Protein AF-S7XCL3-F1 (afdb_monomer)

Mean predicted aligned error: 4.24 Å

Sequence (81 aa):
MNRYLMKIIHISAECYPIAKVGGLADVVGALPKYQNEIGAHSSVIMPFYNNKFTQSHKFTSVYQANLRLGNQELPYNILKN

Structure (mmCIF, N/CA/C/O backbone):
data_AF-S7XCL3-F1
#
_entry.id   AF-S7XCL3-F1
#
loop_
_atom_site.group_PDB
_atom_site.id
_atom_site.type_symbol
_atom_site.label_atom_id
_atom_site.label_alt_id
_atom_site.label_comp_id
_atom_site.label_asym_id
_atom_site.label_entity_id
_atom_site.label_seq_id
_atom_site.pdbx_PDB_ins_code
_atom_site.Cartn_x
_atom_site.Cartn_y
_atom_site.Cartn_z
_atom_site.occupancy
_atom_site.B_iso_or_equiv
_atom_site.auth_seq_id
_atom_site.auth_comp_id
_atom_site.auth_asym_id
_atom_site.auth_atom_id
_atom_site.pdbx_PDB_model_num
ATOM 1 N N . MET A 1 1 ? -25.003 -10.616 20.851 1.00 43.94 1 MET A N 1
ATOM 2 C CA . MET A 1 1 ? -25.141 -10.499 19.382 1.00 43.94 1 MET A CA 1
ATOM 3 C C . MET A 1 1 ? -23.745 -10.617 18.785 1.00 43.94 1 MET A C 1
ATOM 5 O O . MET A 1 1 ? -22.953 -9.701 18.954 1.00 43.94 1 MET A O 1
ATOM 9 N N . ASN A 1 2 ? -23.391 -11.775 18.223 1.00 49.91 2 ASN A N 1
ATOM 10 C CA . ASN A 1 2 ? -22.042 -12.031 17.708 1.00 49.91 2 ASN A CA 1
ATOM 11 C C . ASN A 1 2 ? -21.901 -11.302 16.359 1.00 49.91 2 ASN A C 1
ATOM 13 O O . ASN A 1 2 ? -22.341 -11.809 15.329 1.00 49.91 2 ASN A O 1
ATOM 17 N N . ARG A 1 3 ? -21.403 -10.058 16.364 1.00 61.56 3 ARG A N 1
ATOM 18 C CA . ARG A 1 3 ? -21.092 -9.335 15.121 1.00 61.56 3 ARG A CA 1
ATOM 19 C C . ARG A 1 3 ? -19.899 -10.043 14.483 1.00 61.56 3 ARG A C 1
ATOM 21 O O . ARG A 1 3 ? -18.792 -9.953 15.002 1.00 61.56 3 ARG A O 1
ATOM 28 N N . TYR A 1 4 ? -20.122 -10.759 13.384 1.00 63.47 4 TYR A N 1
ATOM 29 C CA . TYR A 1 4 ? -19.024 -11.246 12.552 1.00 63.47 4 TYR A CA 1
ATOM 30 C C . TYR A 1 4 ? -18.132 -10.059 12.173 1.00 63.47 4 TYR A C 1
ATOM 32 O O . TYR A 1 4 ? -18.619 -9.058 11.645 1.00 63.47 4 TYR A O 1
ATOM 40 N N . LEU A 1 5 ? -16.837 -10.164 12.472 1.00 78.75 5 LEU A N 1
ATOM 41 C CA . LEU A 1 5 ? -15.851 -9.144 12.133 1.00 78.75 5 LEU A CA 1
ATOM 42 C C . LEU A 1 5 ? -15.699 -9.111 10.602 1.00 78.75 5 LEU A C 1
ATOM 44 O O . LEU A 1 5 ? -15.113 -10.021 10.010 1.00 78.75 5 LEU A O 1
ATOM 48 N N . MET A 1 6 ? -16.283 -8.106 9.948 1.00 92.00 6 MET A N 1
ATOM 49 C CA . MET A 1 6 ? -16.264 -7.987 8.488 1.00 92.00 6 MET A CA 1
ATOM 50 C C . MET A 1 6 ? -14.840 -7.696 8.006 1.00 92.00 6 MET A C 1
ATOM 52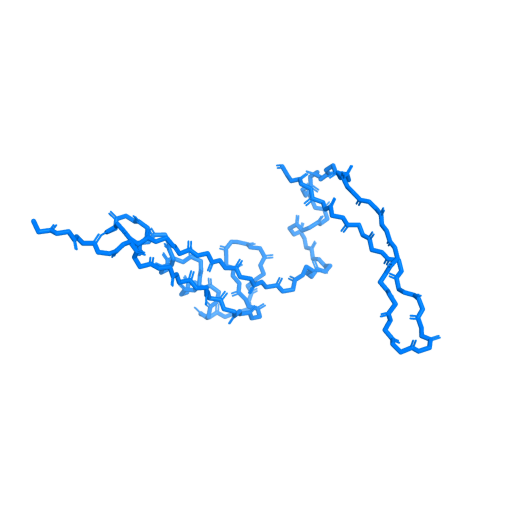 O O . MET A 1 6 ? -14.239 -6.715 8.434 1.00 92.00 6 MET A O 1
ATOM 56 N N . LYS A 1 7 ? -14.305 -8.526 7.104 1.00 96.25 7 LYS A N 1
ATOM 57 C CA . LYS A 1 7 ? -12.997 -8.309 6.468 1.00 96.25 7 LYS A CA 1
ATOM 58 C C . LYS A 1 7 ? -13.192 -7.693 5.087 1.00 96.25 7 LYS A C 1
ATOM 60 O O . LYS A 1 7 ? -13.927 -8.253 4.278 1.00 96.25 7 LYS A O 1
ATOM 65 N N . ILE A 1 8 ? -12.538 -6.565 4.825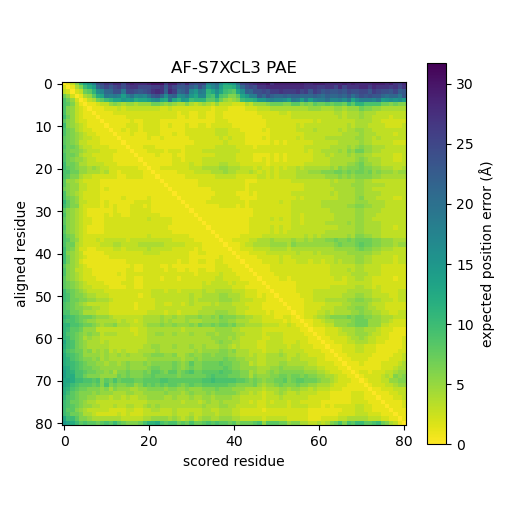 1.00 97.00 8 ILE A N 1
ATOM 66 C CA . ILE A 1 8 ? -12.676 -5.797 3.581 1.00 97.00 8 ILE A CA 1
ATOM 67 C C . ILE A 1 8 ? -11.280 -5.546 3.007 1.00 97.00 8 ILE A C 1
ATOM 69 O O . ILE A 1 8 ? -10.375 -5.140 3.732 1.00 97.00 8 ILE A O 1
ATOM 73 N N . ILE A 1 9 ? -11.101 -5.779 1.708 1.00 98.12 9 ILE A N 1
ATOM 74 C CA . ILE A 1 9 ? -9.873 -5.432 0.986 1.00 98.12 9 ILE A CA 1
ATOM 75 C C . ILE A 1 9 ? -10.256 -4.496 -0.154 1.00 98.12 9 ILE A C 1
ATOM 77 O O . ILE A 1 9 ? -10.987 -4.887 -1.063 1.00 98.12 9 ILE A O 1
ATOM 81 N N . HIS A 1 10 ? -9.749 -3.270 -0.108 1.00 98.06 10 HIS A N 1
ATOM 82 C CA . HIS A 1 10 ? -9.855 -2.310 -1.202 1.00 98.06 10 HIS A CA 1
ATOM 83 C C . HIS A 1 10 ? -8.675 -2.504 -2.144 1.00 98.06 10 HIS A C 1
ATOM 85 O O . HIS A 1 10 ? -7.525 -2.354 -1.735 1.00 98.06 10 HIS A O 1
ATOM 91 N N . ILE A 1 11 ? -8.950 -2.834 -3.402 1.00 98.19 11 ILE A N 1
ATOM 92 C CA . ILE A 1 11 ? -7.929 -2.925 -4.448 1.00 98.19 11 ILE A CA 1
ATOM 93 C C . ILE A 1 11 ? -8.035 -1.658 -5.290 1.00 98.19 11 ILE A C 1
ATOM 95 O O . ILE A 1 11 ? -9.087 -1.393 -5.869 1.00 98.19 11 ILE A O 1
ATOM 99 N N . SER A 1 12 ? -6.968 -0.862 -5.333 1.00 97.88 12 SER A N 1
ATOM 100 C CA . SER A 1 12 ? -6.976 0.441 -6.005 1.00 97.88 12 SER A CA 1
ATOM 101 C C . SER A 1 12 ? -5.637 0.755 -6.665 1.00 97.88 12 SER A C 1
ATOM 103 O O . SER A 1 12 ? -4.585 0.302 -6.217 1.00 97.88 12 SER A O 1
ATOM 105 N N . ALA A 1 13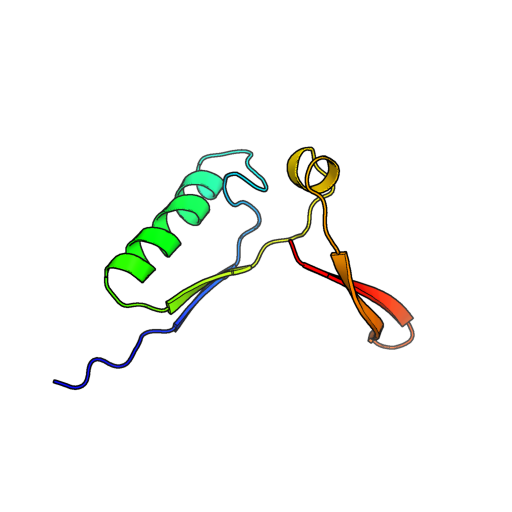 ? -5.675 1.578 -7.712 1.00 97.75 13 ALA A N 1
ATOM 106 C CA . ALA A 1 13 ? -4.484 2.192 -8.298 1.00 97.75 13 ALA A CA 1
ATOM 107 C C . ALA A 1 13 ? -4.005 3.426 -7.506 1.00 97.75 13 ALA A C 1
ATOM 109 O O . ALA A 1 13 ? -2.856 3.828 -7.625 1.00 97.75 13 ALA A O 1
ATOM 110 N N . GLU A 1 14 ? -4.862 4.036 -6.686 1.00 98.00 14 GLU A N 1
ATOM 111 C CA . GLU A 1 14 ? -4.554 5.262 -5.944 1.00 98.00 14 GLU A CA 1
ATOM 112 C C . GLU A 1 14 ? -4.930 5.132 -4.463 1.00 98.00 14 GLU A C 1
ATOM 114 O O . GLU A 1 14 ? -5.950 4.527 -4.121 1.00 98.00 14 GLU A O 1
ATOM 119 N N . CYS A 1 15 ? -4.124 5.730 -3.587 1.00 98.00 15 CYS A N 1
ATOM 120 C CA . CYS A 1 15 ? -4.379 5.841 -2.151 1.00 98.00 15 CYS A CA 1
ATOM 121 C C . CYS A 1 15 ? -3.542 6.988 -1.574 1.00 98.00 15 CYS A C 1
ATOM 123 O O . CYS A 1 15 ? -2.311 6.978 -1.670 1.00 98.00 15 CYS A O 1
ATOM 125 N N . TYR A 1 16 ? -4.185 7.984 -0.970 1.00 97.00 16 TYR A N 1
ATOM 126 C CA . TYR A 1 16 ? -3.485 9.080 -0.304 1.00 97.00 16 TYR A CA 1
ATOM 127 C C . TYR A 1 16 ? -2.900 8.618 1.049 1.00 97.00 16 TYR A C 1
ATOM 129 O O . TYR A 1 16 ? -3.598 7.928 1.791 1.00 97.00 16 TYR A O 1
ATOM 137 N N . PRO A 1 17 ? -1.658 9.001 1.421 1.00 95.06 17 PRO A N 1
ATOM 138 C CA . PRO A 1 17 ? -0.736 9.906 0.719 1.00 95.06 17 PRO A CA 1
ATOM 139 C C . PRO A 1 17 ? 0.273 9.209 -0.215 1.00 95.06 17 PRO A C 1
ATOM 141 O O . PRO A 1 17 ? 1.194 9.858 -0.705 1.00 95.06 17 PRO A O 1
ATOM 144 N N . ILE A 1 18 ? 0.131 7.903 -0.455 1.00 95.94 18 ILE A N 1
ATOM 145 C CA . ILE A 1 18 ? 1.138 7.078 -1.143 1.00 95.94 18 ILE A CA 1
ATOM 146 C C . ILE A 1 18 ? 1.171 7.350 -2.653 1.00 95.94 18 ILE A C 1
ATOM 148 O O . ILE A 1 18 ? 2.240 7.584 -3.213 1.00 95.94 18 ILE A O 1
ATOM 152 N N . ALA A 1 19 ? 0.020 7.321 -3.328 1.00 97.12 19 ALA A N 1
ATOM 153 C CA . ALA A 1 19 ? -0.114 7.647 -4.748 1.00 97.12 19 ALA A CA 1
ATOM 154 C C . ALA A 1 19 ? -1.445 8.360 -4.994 1.00 97.12 19 ALA A C 1
ATOM 156 O O . ALA A 1 19 ? -2.512 7.781 -4.790 1.00 97.12 19 ALA A O 1
ATOM 157 N N . LYS A 1 20 ? -1.372 9.622 -5.429 1.00 96.44 20 LYS A N 1
ATOM 158 C CA . LYS A 1 20 ? -2.535 10.474 -5.672 1.00 96.44 20 LYS A CA 1
ATOM 159 C C . LYS A 1 20 ? -2.425 11.172 -7.019 1.00 96.44 20 LYS A C 1
ATOM 161 O O . LYS A 1 20 ? -1.455 11.890 -7.259 1.00 96.44 20 LYS A O 1
ATOM 166 N N . VAL A 1 21 ? -3.458 11.007 -7.837 1.00 95.69 21 VAL A N 1
ATOM 167 C CA . VAL A 1 21 ? -3.692 11.783 -9.059 1.00 95.69 21 VAL A CA 1
ATOM 168 C C . VAL A 1 21 ? -5.002 12.557 -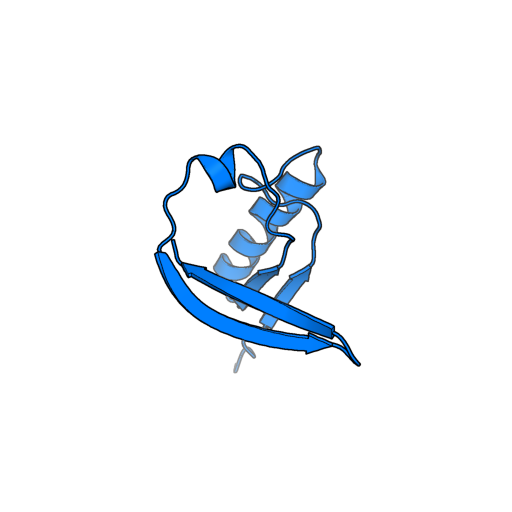8.928 1.00 95.69 21 VAL A C 1
ATOM 170 O O . VAL A 1 21 ? -5.032 13.754 -9.206 1.00 95.69 21 VAL A O 1
ATOM 173 N N . GLY A 1 22 ? -6.064 11.906 -8.444 1.00 95.44 22 GLY A N 1
ATOM 174 C CA . GLY A 1 22 ? -7.401 12.491 -8.339 1.00 95.44 22 GLY A CA 1
ATOM 175 C C . GLY A 1 22 ? -8.124 12.162 -7.033 1.00 95.44 22 GLY A C 1
ATOM 176 O O . GLY A 1 22 ? -7.503 11.900 -5.999 1.00 95.44 22 GLY A O 1
ATOM 177 N N . GLY A 1 23 ? -9.459 12.213 -7.078 1.00 98.00 23 GLY A N 1
ATOM 178 C CA . GLY A 1 23 ? -10.331 11.987 -5.917 1.00 98.00 23 GLY A CA 1
ATOM 179 C C . GLY A 1 23 ? -10.416 10.527 -5.458 1.00 98.00 23 GLY A C 1
ATOM 180 O O . GLY A 1 23 ? -10.740 10.272 -4.301 1.00 98.00 23 GLY A O 1
ATOM 181 N N . LEU A 1 24 ? -10.069 9.559 -6.318 1.00 98.00 24 LEU A N 1
ATOM 182 C CA . LEU A 1 24 ? -10.019 8.140 -5.941 1.00 98.00 24 LEU A CA 1
ATOM 183 C C . LEU A 1 24 ? -9.057 7.912 -4.767 1.00 98.00 24 LEU A C 1
ATOM 185 O O . LEU A 1 24 ? -9.404 7.219 -3.811 1.00 98.00 24 LEU A O 1
ATOM 189 N N . ALA A 1 25 ? -7.881 8.548 -4.812 1.00 98.00 25 ALA A N 1
ATOM 190 C CA . ALA A 1 25 ? -6.888 8.477 -3.745 1.00 98.00 25 ALA A CA 1
ATOM 191 C C . ALA A 1 25 ? -7.443 8.932 -2.390 1.00 98.00 25 ALA A C 1
ATOM 193 O O . ALA A 1 25 ? -7.084 8.359 -1.363 1.00 98.00 25 ALA A O 1
ATOM 194 N N . ASP A 1 26 ? -8.308 9.952 -2.391 1.00 98.19 26 ASP A N 1
ATOM 195 C CA . ASP A 1 26 ? -8.900 10.504 -1.170 1.00 98.19 26 ASP A CA 1
ATOM 196 C C . ASP A 1 26 ? -9.926 9.534 -0.590 1.00 98.19 26 ASP A C 1
ATOM 198 O O . ASP A 1 26 ? -9.920 9.272 0.612 1.00 98.19 26 ASP A O 1
ATOM 202 N N . VAL A 1 27 ? 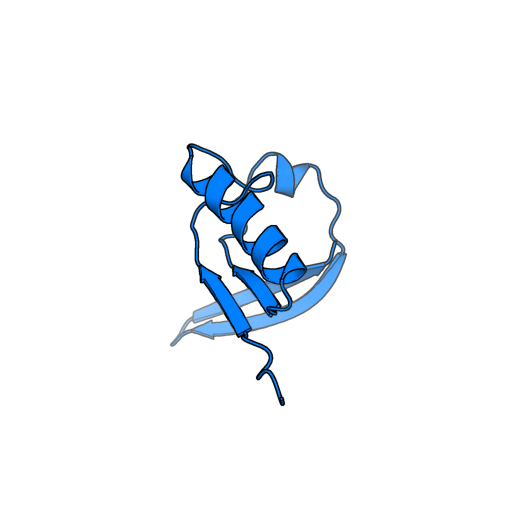-10.759 8.936 -1.448 1.00 98.06 27 VAL A N 1
ATOM 203 C CA . VAL A 1 27 ? -11.741 7.929 -1.029 1.00 98.06 27 VAL A CA 1
ATOM 204 C C . VAL A 1 27 ? -11.038 6.714 -0.430 1.00 98.06 27 VAL A C 1
ATOM 206 O O . VAL A 1 27 ? -11.365 6.308 0.683 1.00 98.06 27 VAL A O 1
ATOM 209 N N . VAL A 1 28 ? -10.051 6.151 -1.130 1.00 98.06 28 VAL A N 1
ATOM 210 C CA . VAL A 1 28 ? -9.344 4.940 -0.680 1.00 98.06 28 VAL A CA 1
ATOM 211 C C . VAL A 1 28 ? -8.418 5.228 0.505 1.00 98.06 28 VAL A C 1
ATOM 213 O O . VAL A 1 28 ? -8.238 4.364 1.356 1.00 98.06 28 VAL A O 1
ATOM 216 N N . GLY A 1 29 ? -7.884 6.445 0.622 1.00 97.06 29 GLY A N 1
ATOM 217 C CA . GLY A 1 29 ? -7.122 6.868 1.799 1.00 97.06 29 GLY A CA 1
ATOM 218 C C . GLY A 1 29 ? -7.988 7.065 3.052 1.00 97.06 29 GLY A C 1
ATOM 219 O O . GLY A 1 29 ? -7.501 6.872 4.165 1.00 97.06 29 GLY A O 1
ATOM 220 N N . ALA A 1 30 ? -9.270 7.422 2.896 1.00 98.06 30 ALA A N 1
ATOM 221 C CA . ALA A 1 30 ? -10.158 7.755 4.013 1.00 98.06 30 ALA A CA 1
ATOM 222 C C . ALA A 1 30 ? -11.132 6.630 4.407 1.00 98.06 30 ALA A C 1
ATOM 224 O O . ALA A 1 30 ? -11.245 6.298 5.587 1.00 98.06 30 ALA A O 1
ATOM 225 N N . LEU A 1 31 ? -11.850 6.028 3.456 1.00 98.00 31 LEU A N 1
ATOM 226 C CA . LEU A 1 31 ? -12.932 5.073 3.736 1.00 98.00 31 LEU A CA 1
ATOM 227 C C . LEU A 1 31 ? -12.484 3.847 4.564 1.00 98.00 31 LEU A C 1
ATOM 229 O O . LEU A 1 31 ? -13.177 3.523 5.532 1.00 98.00 31 LEU A O 1
ATOM 233 N N . PRO A 1 32 ? -11.348 3.180 4.272 1.00 97.62 32 PRO A N 1
ATOM 234 C CA . PRO A 1 32 ? -10.876 2.043 5.066 1.00 97.62 32 PRO A CA 1
ATOM 235 C C . PRO A 1 32 ? -10.636 2.403 6.533 1.00 97.62 32 PRO A C 1
ATOM 237 O O . PRO A 1 32 ? -10.951 1.612 7.421 1.00 97.62 32 PRO A O 1
ATOM 240 N N . LYS A 1 33 ? -10.144 3.621 6.802 1.00 96.81 33 LYS A N 1
ATOM 241 C CA . LYS A 1 33 ? -9.943 4.129 8.163 1.00 96.81 33 LYS A CA 1
ATOM 242 C C . LYS A 1 33 ? -11.270 4.189 8.926 1.00 96.81 33 LYS A C 1
ATOM 244 O O . LYS A 1 33 ? -11.367 3.609 10.002 1.00 96.81 33 LYS A O 1
ATOM 249 N N . TYR A 1 34 ? -12.305 4.796 8.347 1.00 96.81 34 TYR A N 1
ATOM 250 C CA . TYR A 1 34 ? -13.623 4.884 8.991 1.00 96.81 34 TYR A CA 1
ATOM 251 C C . TYR A 1 34 ? -14.319 3.522 9.124 1.00 96.81 34 TYR A C 1
ATOM 253 O O . TYR A 1 34 ? -14.998 3.266 10.114 1.00 96.81 34 TYR A O 1
ATOM 261 N N . GLN A 1 35 ? -14.123 2.610 8.166 1.00 96.31 35 GLN A N 1
ATOM 262 C CA . GLN A 1 35 ? -14.605 1.230 8.287 1.00 96.31 35 GLN A CA 1
ATOM 263 C C . GLN A 1 35 ? -13.967 0.504 9.481 1.00 96.31 35 GLN A C 1
ATOM 265 O O . GLN A 1 35 ? -14.659 -0.219 10.201 1.00 96.31 35 GLN A O 1
ATOM 270 N N . ASN A 1 36 ? -12.672 0.725 9.716 1.00 96.12 36 ASN A N 1
ATOM 271 C CA . ASN A 1 36 ? -11.980 0.191 10.888 1.00 96.12 36 ASN A CA 1
ATOM 272 C C . ASN A 1 36 ? -12.522 0.791 12.194 1.00 96.12 36 ASN A C 1
ATOM 274 O O . ASN A 1 36 ? -12.744 0.057 13.154 1.00 96.12 36 ASN A O 1
ATOM 278 N N . GLU A 1 37 ? -12.818 2.092 12.218 1.00 95.94 37 GLU A N 1
ATOM 279 C CA . GLU A 1 37 ? -13.399 2.768 13.389 1.00 95.94 37 GLU A CA 1
ATOM 280 C C . GLU A 1 37 ? -14.776 2.202 13.790 1.00 95.94 37 GLU A C 1
ATOM 282 O O . GLU A 1 37 ? -15.087 2.132 14.978 1.00 95.94 37 GLU A O 1
ATOM 287 N N . ILE A 1 38 ? -15.586 1.729 12.832 1.00 94.50 38 ILE A N 1
ATOM 288 C CA . ILE A 1 38 ? -16.904 1.118 13.109 1.00 94.50 38 ILE A CA 1
ATOM 289 C C . ILE A 1 38 ? -16.854 -0.403 13.358 1.00 94.50 38 ILE A C 1
ATOM 291 O O . ILE A 1 38 ? -17.904 -1.046 13.486 1.00 94.50 38 ILE A O 1
ATOM 295 N N . GLY A 1 39 ? -15.652 -0.984 13.449 1.00 93.69 39 GLY A N 1
ATOM 296 C CA . GLY A 1 39 ? -15.427 -2.379 13.841 1.00 93.69 39 GLY A CA 1
ATOM 297 C C . GLY A 1 39 ? -15.272 -3.383 12.693 1.00 93.69 39 GLY A C 1
ATOM 298 O O . GLY A 1 39 ? -15.355 -4.589 12.935 1.00 93.69 39 GLY A O 1
ATOM 299 N N . ALA A 1 40 ? -15.060 -2.924 11.455 1.00 95.38 40 ALA A N 1
ATOM 300 C CA . ALA A 1 40 ? -14.582 -3.793 10.380 1.00 95.38 40 ALA A CA 1
ATOM 301 C C . ALA A 1 40 ? -13.051 -3.970 10.450 1.00 95.38 40 ALA A C 1
ATOM 303 O O . ALA A 1 40 ? -12.359 -3.290 11.201 1.00 95.38 40 ALA A O 1
ATOM 304 N N . HIS A 1 41 ? -12.522 -4.885 9.641 1.00 96.56 41 HIS A N 1
ATOM 305 C CA . HIS A 1 41 ? -11.095 -5.059 9.389 1.00 96.56 41 HIS A CA 1
ATOM 306 C C . HIS A 1 41 ? -10.821 -4.817 7.900 1.00 96.56 41 HIS A C 1
ATOM 308 O O . HIS A 1 41 ? -10.903 -5.728 7.070 1.00 96.56 41 HIS A O 1
ATOM 314 N N . SER A 1 42 ? -10.550 -3.559 7.579 1.00 97.50 42 SER A N 1
ATOM 315 C CA . SER A 1 42 ? -10.395 -3.000 6.243 1.00 97.50 42 SER A CA 1
ATOM 316 C C . SER A 1 42 ? -8.936 -2.656 5.940 1.00 97.50 42 SER A C 1
ATOM 318 O O . SER A 1 42 ? -8.261 -2.004 6.744 1.00 97.50 42 SER A O 1
ATOM 320 N N . SER A 1 43 ? -8.448 -3.087 4.776 1.00 97.38 43 SER A N 1
ATOM 321 C CA . SER A 1 43 ? -7.095 -2.816 4.275 1.00 97.38 43 SER A CA 1
ATOM 322 C C . SER A 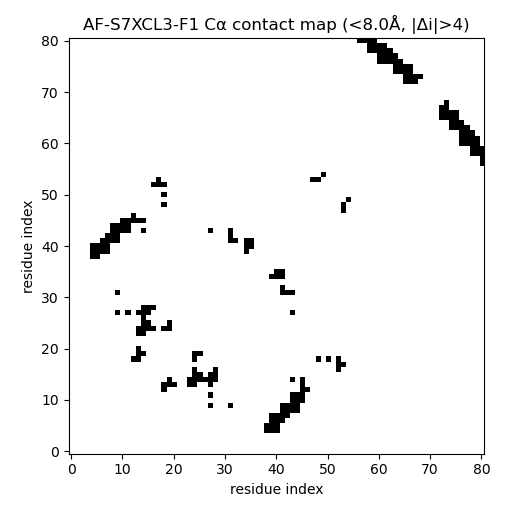1 43 ? -7.107 -2.381 2.808 1.00 97.38 43 SER A C 1
ATOM 324 O O . SER A 1 43 ? -8.098 -2.559 2.098 1.00 97.38 43 SER A O 1
ATOM 326 N N . VAL A 1 44 ? -5.992 -1.803 2.353 1.00 98.06 44 VAL A N 1
ATOM 327 C CA . VAL A 1 44 ? -5.790 -1.372 0.964 1.00 98.06 44 VAL A CA 1
ATOM 328 C C . VAL A 1 44 ? -4.639 -2.157 0.349 1.00 98.06 44 VAL A C 1
ATOM 330 O O . VAL A 1 44 ? -3.573 -2.272 0.954 1.00 98.06 44 VAL A O 1
ATOM 333 N N . ILE A 1 45 ? -4.844 -2.658 -0.867 1.00 98.12 45 ILE A N 1
ATOM 334 C CA . ILE A 1 45 ? -3.796 -3.186 -1.740 1.00 98.12 45 ILE A CA 1
ATOM 335 C C . ILE A 1 45 ? -3.701 -2.270 -2.957 1.00 98.12 45 ILE A C 1
ATOM 337 O O . ILE A 1 45 ? -4.698 -1.993 -3.624 1.00 98.12 45 ILE A O 1
ATOM 341 N N . MET A 1 46 ? -2.487 -1.813 -3.247 1.00 97.19 46 MET A N 1
ATOM 342 C CA . MET A 1 46 ? -2.183 -0.963 -4.393 1.00 97.19 46 MET A CA 1
ATOM 343 C C . MET A 1 46 ? -0.777 -1.260 -4.931 1.00 97.19 46 MET A C 1
ATOM 345 O O . MET A 1 46 ? 0.037 -1.840 -4.205 1.00 97.19 46 MET A O 1
ATOM 349 N N . PRO A 1 47 ? -0.453 -0.850 -6.169 1.00 97.69 47 PRO A N 1
ATOM 350 C CA . PRO A 1 47 ? 0.899 -0.991 -6.694 1.00 97.69 47 PRO A CA 1
ATOM 351 C C . PRO A 1 47 ? 1.925 -0.159 -5.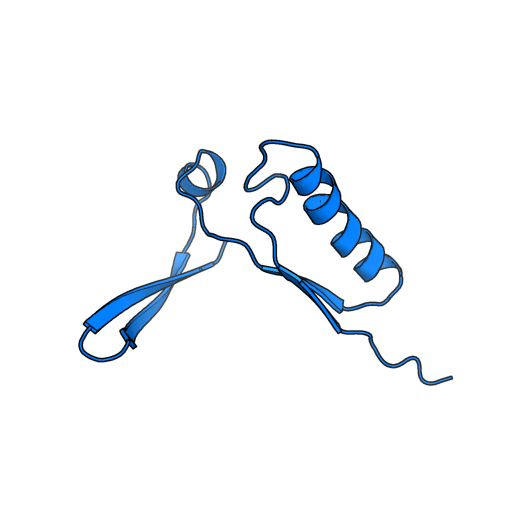913 1.00 97.69 47 PRO A C 1
ATOM 353 O O . PRO A 1 47 ? 1.665 0.974 -5.505 1.00 97.69 47 PRO A O 1
ATOM 356 N N . PHE A 1 48 ? 3.132 -0.702 -5.759 1.00 96.56 48 PHE A N 1
ATOM 357 C CA . PHE A 1 48 ? 4.277 0.025 -5.213 1.00 96.56 48 PHE A CA 1
ATOM 358 C C . PHE A 1 48 ? 4.912 0.894 -6.308 1.00 96.56 48 PHE A C 1
ATOM 360 O O . PHE A 1 48 ? 5.880 0.505 -6.959 1.00 96.56 48 PHE A O 1
ATOM 367 N N . TYR A 1 49 ? 4.315 2.057 -6.571 1.00 97.06 49 TYR A N 1
ATOM 368 C CA . TYR A 1 49 ? 4.808 2.973 -7.600 1.00 97.06 49 TYR A CA 1
ATOM 369 C C . TYR A 1 49 ? 6.166 3.565 -7.230 1.00 97.06 49 TYR A C 1
ATOM 371 O O . TYR A 1 49 ? 6.402 3.955 -6.088 1.00 97.06 49 TYR A O 1
ATOM 379 N N . ASN A 1 50 ? 7.032 3.725 -8.228 1.00 96.12 50 ASN A N 1
ATOM 380 C CA . ASN A 1 50 ? 8.246 4.517 -8.088 1.00 96.12 50 ASN A CA 1
ATOM 381 C C . ASN A 1 50 ? 7.887 6.013 -8.108 1.00 96.12 50 ASN A C 1
ATOM 383 O O . ASN A 1 50 ? 7.723 6.602 -9.177 1.00 96.12 50 ASN A O 1
ATOM 387 N N . ASN A 1 51 ? 7.709 6.620 -6.935 1.00 95.94 51 ASN A N 1
ATOM 388 C CA . ASN A 1 51 ? 7.269 8.004 -6.788 1.00 95.94 51 ASN A CA 1
ATOM 389 C C . ASN A 1 51 ? 7.950 8.679 -5.583 1.00 95.94 51 ASN A C 1
ATOM 391 O O . ASN A 1 51 ? 8.766 8.081 -4.886 1.00 95.94 51 ASN A O 1
ATOM 395 N N . LYS A 1 52 ? 7.602 9.943 -5.311 1.00 95.25 52 LYS A N 1
ATOM 396 C CA . LYS A 1 52 ? 8.198 10.706 -4.201 1.00 95.25 52 LYS A CA 1
ATOM 397 C C . LYS A 1 52 ? 8.018 10.033 -2.835 1.00 95.25 52 LYS A C 1
ATOM 399 O O . LYS A 1 52 ? 8.932 10.097 -2.018 1.00 95.25 52 LYS A O 1
ATOM 404 N N . PHE A 1 53 ? 6.870 9.405 -2.572 1.00 94.81 53 PHE A N 1
ATOM 405 C CA . PHE A 1 53 ? 6.609 8.731 -1.299 1.00 94.81 53 PHE A CA 1
ATOM 406 C C . PHE A 1 53 ? 7.568 7.551 -1.105 1.00 94.81 53 PHE A C 1
ATOM 408 O O . PHE A 1 53 ? 8.265 7.491 -0.093 1.00 94.81 53 PHE A O 1
ATOM 415 N N . THR A 1 54 ? 7.664 6.660 -2.095 1.00 94.25 54 THR A N 1
ATOM 416 C CA . THR A 1 54 ? 8.496 5.450 -2.006 1.00 94.25 54 THR A CA 1
ATOM 417 C C . THR A 1 54 ? 9.995 5.737 -2.061 1.00 94.25 54 THR A C 1
ATOM 419 O O . THR A 1 54 ? 10.769 4.988 -1.478 1.00 94.25 54 THR A O 1
ATOM 422 N N . GLN A 1 55 ? 10.411 6.841 -2.688 1.00 94.75 55 GLN A N 1
ATOM 423 C CA . GLN A 1 55 ? 11.812 7.280 -2.707 1.00 94.75 55 GLN A CA 1
ATOM 424 C C . GLN A 1 55 ? 12.255 7.976 -1.409 1.00 94.75 55 GLN A C 1
ATOM 426 O O . GLN A 1 55 ? 13.435 7.941 -1.071 1.00 94.75 55 GLN A O 1
ATOM 431 N N . SER A 1 56 ? 11.337 8.638 -0.695 1.00 94.88 56 SER A N 1
ATOM 432 C CA . SER A 1 56 ? 11.660 9.398 0.526 1.00 94.88 56 SER A CA 1
ATOM 433 C C . SER A 1 56 ? 11.532 8.585 1.815 1.00 94.88 56 SER A C 1
ATOM 435 O O . SER A 1 56 ? 12.168 8.926 2.813 1.00 94.88 56 SER A O 1
ATOM 437 N N . HIS A 1 57 ? 10.733 7.516 1.812 1.00 93.75 57 HIS A N 1
ATOM 438 C CA . HIS A 1 57 ? 10.559 6.646 2.972 1.00 93.75 57 HIS A CA 1
ATOM 439 C C . HIS A 1 57 ? 11.646 5.572 3.030 1.00 93.75 57 HIS A C 1
ATOM 441 O O . HIS A 1 57 ? 12.050 5.005 2.016 1.00 93.75 57 HIS A O 1
ATOM 447 N N . LYS A 1 58 ? 12.117 5.279 4.245 1.00 93.69 58 LYS A N 1
ATOM 448 C CA . LYS A 1 58 ? 13.078 4.202 4.483 1.00 93.69 58 LYS A CA 1
ATOM 449 C C . LYS A 1 58 ? 12.319 2.905 4.703 1.00 93.69 58 LYS A C 1
ATOM 451 O O . LYS A 1 58 ? 11.477 2.832 5.585 1.00 93.69 58 LYS A O 1
ATOM 456 N N . PHE A 1 59 ? 12.673 1.879 3.945 1.00 95.44 59 PHE A N 1
ATOM 457 C CA . PHE A 1 59 ? 12.137 0.539 4.126 1.00 95.44 59 PHE A CA 1
ATOM 458 C C . PHE A 1 59 ? 13.260 -0.439 4.445 1.00 95.44 59 PHE A C 1
ATOM 460 O O . PHE A 1 59 ? 14.377 -0.304 3.943 1.00 95.44 59 PHE A O 1
ATOM 467 N N . THR A 1 60 ? 12.947 -1.457 5.239 1.00 96.94 60 THR A N 1
ATOM 468 C CA . THR A 1 60 ? 13.840 -2.590 5.494 1.00 96.94 60 THR A CA 1
ATOM 469 C C . THR A 1 60 ? 13.359 -3.797 4.702 1.00 96.94 60 THR A C 1
ATOM 471 O O . THR A 1 60 ? 12.179 -4.147 4.748 1.00 96.94 60 THR A O 1
ATOM 474 N N . SER A 1 61 ? 14.268 -4.448 3.976 1.00 96.38 61 SER A N 1
ATOM 475 C CA . SER A 1 61 ? 13.975 -5.723 3.318 1.00 96.38 61 SER A CA 1
ATOM 476 C C . SER A 1 61 ? 13.881 -6.819 4.375 1.00 96.38 61 SER A C 1
ATOM 478 O O . SER A 1 61 ? 14.868 -7.109 5.045 1.00 96.38 61 SER A O 1
ATOM 480 N N . VAL A 1 62 ? 12.703 -7.424 4.527 1.00 97.94 62 VAL A N 1
ATOM 481 C CA . VAL A 1 62 ? 12.451 -8.484 5.523 1.00 97.94 62 VAL A CA 1
ATOM 482 C C . VAL A 1 62 ? 12.396 -9.879 4.907 1.00 97.94 62 VAL A C 1
ATOM 484 O O . VAL A 1 62 ? 12.432 -10.873 5.626 1.00 97.94 62 VAL A O 1
ATOM 487 N N . TYR A 1 63 ? 12.302 -9.963 3.581 1.00 98.00 63 TYR A N 1
ATOM 488 C CA . TYR A 1 63 ? 12.273 -11.221 2.847 1.00 98.00 63 TYR A CA 1
ATOM 489 C C . TYR A 1 63 ? 12.692 -10.996 1.396 1.00 98.00 63 TYR A C 1
ATOM 491 O O . TYR A 1 63 ? 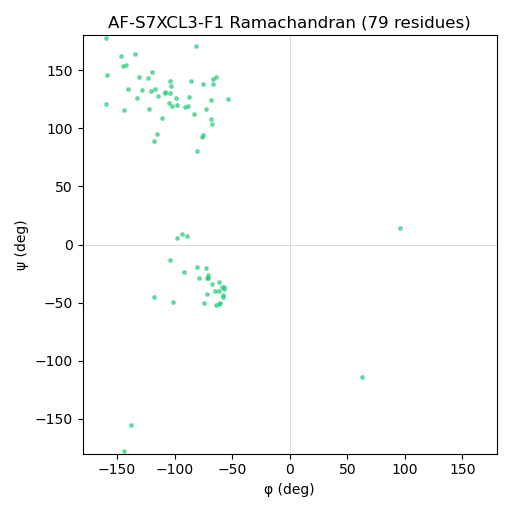12.384 -9.947 0.825 1.00 98.00 63 TYR A O 1
ATOM 499 N N . GLN A 1 64 ? 13.368 -11.981 0.811 1.00 97.94 64 GLN A N 1
ATOM 500 C CA . GLN A 1 64 ? 13.789 -11.986 -0.588 1.00 97.94 64 GLN A CA 1
ATOM 501 C C . GLN A 1 64 ? 13.597 -13.393 -1.148 1.00 97.94 64 GLN A C 1
ATOM 503 O O . GLN A 1 64 ? 13.968 -14.368 -0.489 1.00 97.94 64 GLN A O 1
ATOM 508 N N . ALA A 1 65 ? 13.008 -13.502 -2.335 1.00 97.56 65 ALA A N 1
ATOM 509 C CA . ALA A 1 65 ? 12.843 -14.774 -3.033 1.00 97.56 65 ALA A CA 1
ATOM 510 C C . ALA A 1 65 ? 12.619 -14.560 -4.534 1.00 97.56 65 ALA A C 1
ATOM 512 O O . ALA A 1 65 ? 12.513 -13.431 -5.009 1.00 97.56 65 ALA A O 1
ATOM 513 N N . ASN A 1 66 ? 12.505 -15.665 -5.269 1.00 97.75 66 ASN A N 1
ATOM 514 C CA . ASN A 1 66 ? 12.137 -15.672 -6.679 1.00 97.75 66 ASN A CA 1
ATOM 515 C C . ASN A 1 66 ? 10.714 -16.216 -6.839 1.00 97.75 66 ASN A C 1
ATOM 517 O O . ASN A 1 66 ? 10.378 -17.279 -6.315 1.00 97.75 66 ASN A O 1
ATOM 521 N N . LEU A 1 67 ? 9.877 -15.495 -7.583 1.00 96.94 67 LEU A N 1
ATOM 522 C CA . LEU A 1 67 ? 8.566 -15.949 -8.028 1.00 96.94 67 LEU A CA 1
ATOM 523 C C . LEU A 1 67 ? 8.717 -16.620 -9.392 1.00 96.94 67 LEU A C 1
ATOM 525 O O . LEU A 1 67 ? 9.086 -15.971 -10.369 1.00 96.94 67 LEU A O 1
ATOM 529 N N . ARG A 1 68 ? 8.380 -17.907 -9.485 1.00 97.50 68 ARG A N 1
ATOM 530 C CA . ARG A 1 68 ? 8.301 -18.595 -10.775 1.00 97.50 68 ARG A CA 1
ATOM 531 C C . ARG A 1 68 ? 6.947 -18.325 -11.431 1.00 97.50 68 ARG A C 1
ATOM 533 O O . ARG A 1 68 ? 5.922 -18.805 -10.948 1.00 97.50 68 ARG A O 1
ATOM 540 N N . LEU A 1 69 ? 6.948 -17.593 -12.542 1.00 96.69 69 LEU A N 1
ATOM 541 C CA . LEU A 1 69 ? 5.765 -17.301 -13.350 1.00 96.69 69 LEU A CA 1
ATOM 542 C C . LEU A 1 69 ? 5.917 -17.951 -14.732 1.00 96.69 69 LEU A C 1
ATOM 544 O O . LEU A 1 69 ? 6.569 -17.423 -15.633 1.00 96.69 69 LEU A O 1
ATOM 548 N N . GLY A 1 70 ? 5.351 -19.151 -14.885 1.00 95.88 70 GLY A N 1
ATOM 549 C CA . GLY A 1 70 ? 5.561 -19.984 -16.071 1.00 95.88 70 GLY A CA 1
ATOM 550 C C . GLY A 1 70 ? 7.034 -20.383 -16.223 1.00 95.88 70 GLY A C 1
ATOM 551 O O . GLY A 1 70 ? 7.581 -21.102 -15.381 1.00 95.88 70 GLY A O 1
ATOM 552 N N . ASN A 1 71 ? 7.668 -19.891 -17.291 1.00 96.75 71 ASN A N 1
ATOM 553 C CA . ASN A 1 71 ? 9.084 -20.126 -17.601 1.00 96.75 71 ASN A CA 1
ATOM 554 C C . ASN A 1 71 ? 10.000 -18.971 -17.159 1.00 96.75 71 ASN A C 1
ATOM 556 O O . ASN A 1 71 ? 11.185 -18.983 -17.478 1.00 96.75 71 ASN A O 1
ATOM 560 N N . GLN A 1 72 ? 9.461 -17.966 -16.465 1.00 97.38 72 GLN A N 1
ATOM 561 C CA . GLN A 1 72 ? 10.227 -16.837 -15.941 1.00 97.38 72 GLN A CA 1
ATOM 562 C C . GLN A 1 72 ? 10.430 -16.982 -14.433 1.00 97.38 72 GLN A C 1
ATOM 564 O O . GLN A 1 72 ? 9.512 -17.378 -13.714 1.00 97.38 72 GLN A O 1
ATOM 569 N N . GLU A 1 73 ? 11.616 -16.616 -13.953 1.00 97.38 73 GLU A N 1
ATOM 570 C CA . GLU A 1 73 ? 11.869 -16.366 -12.534 1.00 97.38 73 GLU A CA 1
ATOM 571 C C . GLU A 1 73 ? 11.976 -14.859 -12.307 1.00 97.38 73 GLU A C 1
ATOM 573 O O . GLU A 1 73 ? 12.794 -14.179 -12.925 1.00 97.38 73 GLU A O 1
ATOM 578 N N . LEU A 1 74 ? 11.119 -14.337 -11.434 1.00 97.06 74 LEU A N 1
ATOM 579 C CA . LEU A 1 74 ? 11.037 -12.922 -11.100 1.00 97.06 74 LEU A CA 1
ATOM 580 C C . LEU A 1 74 ? 11.532 -12.723 -9.661 1.00 97.06 74 LEU A C 1
ATOM 582 O O . LEU A 1 74 ? 10.829 -13.128 -8.730 1.00 97.06 74 LEU A O 1
ATOM 586 N N . PRO A 1 75 ? 12.714 -12.124 -9.441 1.00 97.12 75 PRO A N 1
ATOM 587 C CA . PRO A 1 75 ? 13.168 -11.809 -8.093 1.00 97.12 75 PRO A CA 1
ATOM 588 C C . PRO A 1 75 ? 12.264 -10.741 -7.469 1.00 97.12 75 PRO A C 1
ATOM 590 O O . PRO A 1 75 ? 11.893 -9.764 -8.125 1.00 97.12 75 PRO A O 1
ATOM 593 N N . TYR A 1 76 ? 11.917 -10.907 -6.195 1.00 96.56 76 TYR A N 1
ATOM 594 C CA . TYR A 1 76 ? 11.128 -9.936 -5.444 1.00 96.56 76 TYR A CA 1
ATOM 595 C C . TYR A 1 76 ? 11.599 -9.810 -3.995 1.00 96.56 76 TYR A C 1
A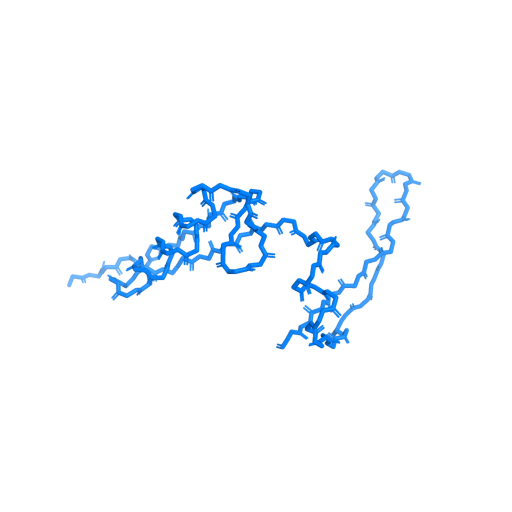TOM 597 O O . TYR A 1 76 ? 12.129 -10.748 -3.398 1.00 96.56 76 TYR A O 1
ATOM 605 N N . ASN A 1 77 ? 11.324 -8.640 -3.417 1.00 97.12 77 ASN A N 1
ATOM 606 C CA . ASN A 1 77 ? 11.605 -8.328 -2.021 1.00 97.12 77 ASN A CA 1
ATOM 607 C C . ASN A 1 77 ? 10.318 -7.910 -1.310 1.00 97.12 77 ASN A C 1
ATOM 609 O O . ASN A 1 77 ? 9.493 -7.194 -1.881 1.00 97.12 77 ASN A O 1
ATOM 613 N N . ILE A 1 78 ? 10.176 -8.303 -0.045 1.00 97.06 78 ILE A N 1
ATOM 614 C CA . ILE A 1 78 ? 9.147 -7.757 0.844 1.00 97.06 78 ILE A CA 1
ATOM 615 C C . ILE A 1 78 ? 9.799 -6.672 1.689 1.00 97.06 78 ILE A C 1
ATOM 617 O O . ILE A 1 78 ? 10.749 -6.923 2.435 1.00 97.06 78 ILE A O 1
ATOM 621 N N . LEU A 1 79 ? 9.274 -5.461 1.552 1.00 96.56 79 LEU A N 1
ATOM 622 C CA . LEU A 1 79 ? 9.743 -4.272 2.242 1.00 96.56 79 LEU A CA 1
ATOM 623 C C . LEU A 1 79 ? 8.791 -3.937 3.393 1.00 96.56 79 LEU A C 1
ATOM 625 O O . LEU A 1 79 ? 7.572 -3.971 3.223 1.00 96.56 79 LEU A O 1
ATOM 629 N N . LYS A 1 80 ? 9.344 -3.599 4.559 1.00 94.69 80 LYS A N 1
ATOM 630 C CA . LYS A 1 80 ? 8.591 -3.133 5.728 1.00 94.69 80 LYS A CA 1
ATOM 631 C C . LYS A 1 80 ? 9.059 -1.729 6.120 1.00 94.69 80 LYS A C 1
ATOM 633 O O . LYS A 1 80 ? 10.265 -1.490 6.175 1.00 94.69 80 LYS A O 1
ATOM 638 N N . ASN A 1 81 ? 8.098 -0.832 6.347 1.00 86.56 81 ASN A N 1
ATOM 639 C CA . ASN A 1 81 ? 8.304 0.485 6.963 1.00 86.56 81 ASN A CA 1
ATOM 640 C C . ASN A 1 81 ? 8.242 0.357 8.490 1.00 86.56 81 ASN A C 1
ATOM 642 O O . ASN A 1 81 ? 7.434 -0.482 8.961 1.00 86.56 81 ASN A O 1
#

InterPro domains:
  IPR013534 Starch synthase, catalytic domain [PF08323] (7-66)

Radius of gyration: 16.1 Å; Cα contacts (8 Å, |Δi|>4): 114; chains: 1; bounding box: 39×33×37 Å

Nearest PDB structures (foldseek):
  1rzv-assembly2_B  TM=6.135E-01  e=4.932E-04  Agrobacterium tumefaciens
  2r4t-assembly1_A  TM=6.251E-01  e=7.386E-04  unclassified
  6gnf-assembly3_C  TM=6.964E-01  e=3.473E-03  Cyanobacterium sp. CLg1
  3d1j-assembly1_A  TM=6.247E-01  e=2.027E-03  Escherichia coli

Foldseek 3Di:
DPPDQAEEEAEDQAAPPQHDDDCVNVCRPPVQVVCVVVRHHYDYDHDNDPDPNNVVDDWDFPDWDWDDDPPDTHIDTDTDD

Secondary structure (DSSP, 8-state):
------EEEEE-S-BTTTB-SSHHHHHHHHHHHHHHHTT-EEEEE----SSHHHHHS--EEEEEEEEEETTEEEEEEEEE-

Solvent-accessible surface area (backbone atoms only — not comparable to full-atom values): 5033 Å² total; per-residue (Å²): 132,88,73,76,73,48,75,46,78,47,80,42,89,36,28,45,88,68,37,69,90,58,69,61,6,53,49,57,42,44,51,37,57,55,42,36,74,77,58,34,52,45,47,79,49,60,76,89,61,95,42,73,50,61,72,71,52,77,64,47,78,78,45,76,52,68,47,75,58,89,94,42,76,44,78,48,71,45,70,44,119

Organism: NCBI:txid641526

pLDDT: mean 94.26, std 9.55, range [43.94, 98.19]